Protein AF-A0A955T8P4-F1 (afdb_monomer_lite)

Secondary structure (DSSP, 8-state):
-HHHHHHHHHHHHHHHHHHHHHHHHHHHHHHHHHHHHHHHHHHHHHHHHHHHHHH-TT-HHHHHHHHHHHHHHHHHHHHHHHHHHHHHHHHHHHHHHHHHHHHHHHHHHHHHHTTSPPPP------------------------------------------

Sequence (162 aa):
RELIEEVMYEKVLSARLKLDKYLAFIAISAASAPLLGLLGTVTGIINTFKLITVFGSGDVKTLSGGISEALITTEFGLIVAIPSLLLHALLSRKSSSIVSEMEKSAVALINQVSKTPFPKVETNGGNGRSKASHPKHSPAKEMEEEPVGVFGADPEPASGVN

pLDDT: mean 75.51, std 21.8, range [30.95, 96.06]

Foldseek 3Di:
DVVLLVVLVVVLVVLLVVLVVVLVVLVVVLVCLLVQLQVQLVVLLVVLVVCCVVVNPPDVPSSVVSNVRSVVSN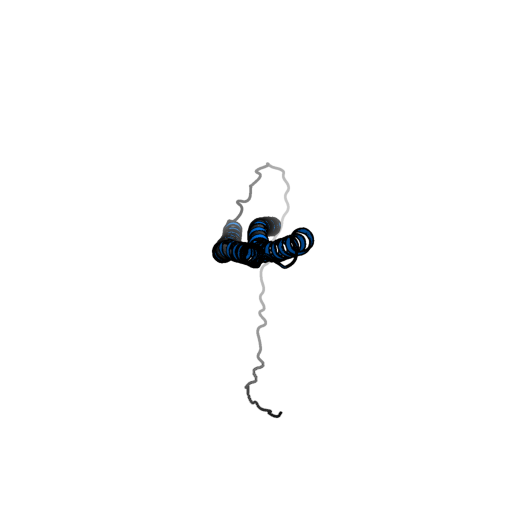VRSCVSNPVSVVVSVVSVVVSVVVSVVSVVVSVVVVVVVVPDDDPPPPPDDDDDDDDDDDDDDDDDDDDDDDDDDDDDDDDDDDDDDD

Radius of gyration: 37.7 Å; chains: 1; bounding box: 84×36×106 Å

Structure (mmCIF, N/CA/C/O backbone):
data_AF-A0A955T8P4-F1
#
_entry.id   AF-A0A955T8P4-F1
#
loop_
_atom_site.group_PDB
_atom_site.id
_atom_site.type_symbol
_atom_site.label_atom_id
_atom_site.label_alt_id
_atom_site.label_comp_id
_atom_site.label_asym_id
_atom_site.label_entity_id
_atom_site.label_seq_id
_atom_site.pdbx_PDB_ins_code
_atom_site.Cartn_x
_atom_site.Cartn_y
_atom_site.Cartn_z
_atom_site.occupancy
_atom_site.B_iso_or_equiv
_atom_site.auth_seq_id
_atom_site.auth_comp_id
_atom_site.auth_asym_id
_atom_site.auth_atom_id
_atom_site.pdbx_PDB_model_num
ATOM 1 N N . ARG A 1 1 ? -23.751 -11.791 34.156 1.00 70.00 1 ARG A N 1
ATOM 2 C CA . ARG A 1 1 ? -22.827 -10.632 34.143 1.00 70.00 1 ARG A CA 1
ATOM 3 C C . ARG A 1 1 ? -21.646 -10.968 33.249 1.00 70.00 1 ARG A C 1
ATOM 5 O O . ARG A 1 1 ? -21.567 -10.368 32.193 1.00 70.00 1 ARG A O 1
ATOM 12 N N . GLU A 1 2 ? -20.902 -12.024 33.577 1.00 80.12 2 GLU A N 1
ATOM 13 C CA . GLU A 1 2 ? -19.804 -12.571 32.758 1.00 80.12 2 GLU A CA 1
ATOM 14 C C . GLU A 1 2 ? -20.190 -12.802 31.287 1.00 80.12 2 GLU A C 1
ATOM 16 O O . GLU A 1 2 ? -19.538 -12.260 30.409 1.00 80.12 2 GLU A O 1
ATOM 21 N N . LEU A 1 3 ? -21.328 -13.455 31.006 1.00 84.00 3 LEU A N 1
ATOM 22 C CA . LEU A 1 3 ? -21.787 -13.667 29.618 1.00 84.00 3 LEU A CA 1
ATOM 23 C C . LEU A 1 3 ? -22.003 -12.369 28.811 1.00 84.00 3 LEU A C 1
ATOM 25 O O . LEU A 1 3 ? -21.790 -12.346 27.606 1.00 84.00 3 LEU A O 1
ATOM 29 N N . ILE A 1 4 ? -22.462 -11.284 29.448 1.00 84.25 4 ILE A N 1
ATOM 30 C CA . ILE A 1 4 ? -22.714 -10.008 28.749 1.00 84.25 4 ILE A CA 1
ATOM 31 C C . ILE A 1 4 ? -21.387 -9.305 28.453 1.00 84.25 4 ILE A C 1
ATOM 33 O O . ILE A 1 4 ? -21.222 -8.720 27.385 1.00 84.25 4 ILE A O 1
ATOM 37 N N . GLU A 1 5 ? -20.454 -9.371 29.399 1.00 83.75 5 GLU A N 1
ATOM 38 C CA . GLU A 1 5 ? -19.107 -8.826 29.260 1.00 83.75 5 GLU A CA 1
ATOM 39 C C . GLU A 1 5 ? -18.321 -9.565 28.172 1.00 83.75 5 GLU A C 1
ATOM 41 O O . GLU A 1 5 ? -17.772 -8.919 27.283 1.00 83.75 5 GLU A O 1
ATOM 46 N N . GLU A 1 6 ? -18.372 -10.898 28.169 1.00 87.25 6 GLU A N 1
ATOM 47 C CA . GLU A 1 6 ? -17.740 -11.751 27.159 1.00 87.25 6 GLU A CA 1
ATOM 48 C C . GLU A 1 6 ? -18.260 -11.440 25.748 1.00 87.25 6 GLU A C 1
ATOM 50 O O . GLU A 1 6 ? -17.474 -11.140 24.848 1.00 87.25 6 GLU A O 1
ATOM 55 N N . VAL A 1 7 ? -19.587 -11.400 25.565 1.00 88.56 7 VAL A N 1
ATOM 56 C CA . VAL A 1 7 ? -20.199 -11.092 24.261 1.00 88.56 7 VAL A CA 1
ATOM 57 C C . VAL A 1 7 ? -19.894 -9.656 23.817 1.00 88.56 7 VAL A C 1
ATOM 59 O O . VAL A 1 7 ? -19.654 -9.419 22.631 1.00 88.56 7 VAL A O 1
ATOM 62 N N . MET A 1 8 ? -19.876 -8.674 24.731 1.00 85.31 8 MET A N 1
ATOM 63 C CA . MET A 1 8 ? -19.450 -7.309 24.387 1.00 85.31 8 MET A CA 1
ATOM 64 C C . MET A 1 8 ? -18.001 -7.285 23.903 1.00 85.31 8 MET A C 1
ATOM 66 O O . MET A 1 8 ? -17.722 -6.688 22.861 1.00 85.31 8 MET A O 1
ATOM 70 N N . TYR A 1 9 ? -17.095 -7.936 24.632 1.00 87.00 9 TYR A N 1
ATOM 71 C CA . TYR A 1 9 ? -15.673 -7.960 24.300 1.00 87.00 9 TYR A CA 1
ATOM 72 C C . TYR A 1 9 ? -15.432 -8.637 22.946 1.00 87.00 9 TYR A C 1
ATOM 74 O O . TYR A 1 9 ? -14.701 -8.108 22.106 1.00 87.00 9 TYR A O 1
ATOM 82 N N . GLU A 1 10 ? -16.124 -9.747 22.681 1.00 90.56 10 GLU A N 1
ATOM 83 C CA . GLU A 1 10 ? -16.084 -10.455 21.400 1.00 90.56 10 GLU A CA 1
ATOM 84 C C . GLU A 1 10 ? -16.516 -9.549 20.234 1.00 90.56 10 GLU A C 1
ATOM 86 O O . GLU A 1 10 ? -15.870 -9.521 19.179 1.00 90.56 10 GLU A O 1
ATOM 91 N N . LYS A 1 11 ? -17.590 -8.765 20.409 1.00 89.19 11 LYS A N 1
ATOM 92 C CA . LYS A 1 11 ? -18.086 -7.843 19.373 1.00 89.19 11 LYS A CA 1
ATOM 93 C C . LYS A 1 11 ? -17.128 -6.688 19.118 1.00 89.19 11 LYS A C 1
ATOM 95 O O . LYS A 1 11 ? -16.899 -6.361 17.951 1.00 89.19 11 LYS A O 1
ATOM 100 N N . VAL A 1 12 ? -16.561 -6.101 20.170 1.00 88.81 12 VAL A N 1
ATOM 101 C CA . VAL A 1 12 ? -15.572 -5.019 20.057 1.00 88.81 12 VAL A CA 1
ATOM 102 C C . VAL A 1 12 ? -14.322 -5.519 19.334 1.00 88.81 12 VAL A C 1
ATOM 104 O O . VAL A 1 12 ? -13.877 -4.892 18.369 1.00 88.81 12 VAL A O 1
ATOM 107 N N . LEU A 1 13 ? -13.818 -6.695 19.716 1.00 89.50 13 LEU A N 1
ATOM 108 C CA . LEU A 1 13 ? -12.672 -7.330 19.069 1.00 89.50 13 LEU A CA 1
ATOM 109 C C . LEU A 1 13 ? -12.960 -7.633 17.593 1.00 89.50 13 LEU A C 1
ATOM 111 O O . LEU A 1 13 ? -12.177 -7.276 16.713 1.00 89.50 13 LEU A O 1
ATOM 115 N N . SER A 1 14 ? -14.117 -8.227 17.300 1.00 90.88 14 SER A N 1
ATOM 116 C CA . SER A 1 14 ? -14.537 -8.536 15.930 1.00 90.88 14 SER A CA 1
ATOM 117 C C . SER A 1 14 ? -14.662 -7.284 15.056 1.00 90.88 14 SER A C 1
ATOM 119 O O . SER A 1 14 ? -14.323 -7.317 13.871 1.00 90.88 14 SER A O 1
ATOM 121 N N . ALA A 1 15 ? -15.155 -6.174 15.612 1.00 87.56 15 ALA A N 1
ATOM 122 C CA . ALA A 1 15 ? -15.256 -4.900 14.905 1.00 87.56 15 ALA A CA 1
ATOM 123 C C . ALA A 1 15 ? -13.872 -4.296 14.628 1.00 87.56 15 ALA A C 1
ATOM 125 O O . ALA A 1 15 ? -13.606 -3.884 13.497 1.00 87.56 15 ALA A O 1
ATOM 126 N N . ARG A 1 16 ? -12.970 -4.323 15.618 1.00 90.44 16 ARG A N 1
ATOM 127 C CA . ARG A 1 16 ? -11.577 -3.885 15.468 1.00 90.44 16 ARG A CA 1
ATOM 128 C C . ARG A 1 16 ? -10.859 -4.652 14.358 1.00 90.44 16 ARG A C 1
ATOM 130 O O . ARG A 1 16 ? -10.308 -4.031 13.456 1.00 90.44 16 ARG A O 1
ATOM 137 N N . LEU A 1 17 ? -10.946 -5.983 14.359 1.00 89.62 17 LEU A N 1
ATOM 138 C CA . LEU A 1 17 ? -10.306 -6.827 13.342 1.00 89.62 17 LEU A CA 1
ATOM 139 C C . LEU A 1 17 ? -10.787 -6.506 11.920 1.00 89.62 17 LEU A C 1
ATOM 141 O O . LEU A 1 17 ? -9.997 -6.514 10.975 1.00 89.62 17 LEU A O 1
ATOM 145 N N . LYS A 1 18 ? -12.080 -6.201 11.746 1.00 88.81 18 LYS A N 1
ATOM 146 C CA . LYS A 1 18 ? -12.620 -5.791 10.442 1.00 88.81 18 LYS A CA 1
ATOM 147 C C . LYS A 1 18 ? -12.019 -4.467 9.980 1.00 88.81 18 LYS A C 1
ATOM 149 O O . LYS A 1 18 ? -11.638 -4.371 8.818 1.00 88.81 18 LYS A O 1
ATOM 154 N N . LEU A 1 19 ? -11.922 -3.475 10.865 1.00 88.25 19 LEU A N 1
ATOM 155 C CA . LEU A 1 19 ? -11.319 -2.179 10.546 1.00 88.25 19 LEU A CA 1
ATOM 156 C C . LEU A 1 19 ? -9.829 -2.319 10.208 1.00 88.25 19 LEU A C 1
ATOM 158 O O . LEU A 1 19 ? -9.389 -1.819 9.172 1.00 88.25 19 LEU A O 1
ATOM 162 N N . ASP A 1 20 ? -9.087 -3.073 11.019 1.00 89.12 20 ASP A N 1
ATOM 163 C CA . ASP A 1 20 ? -7.657 -3.319 10.814 1.00 89.12 20 ASP A CA 1
ATOM 164 C C . ASP A 1 20 ? -7.394 -4.042 9.484 1.00 89.12 20 ASP A C 1
ATOM 166 O O . ASP A 1 20 ? -6.441 -3.706 8.785 1.00 89.12 20 ASP A O 1
ATOM 170 N N . LYS A 1 21 ? -8.274 -4.961 9.057 1.00 88.56 21 LYS A N 1
ATOM 171 C CA . LYS A 1 21 ? -8.162 -5.634 7.751 1.00 88.56 21 LYS A CA 1
ATOM 172 C C . LYS A 1 21 ? -8.228 -4.654 6.575 1.00 88.56 21 LYS A C 1
ATOM 174 O O . LYS A 1 21 ? -7.442 -4.781 5.636 1.00 88.56 21 LYS A O 1
ATOM 179 N N . TYR A 1 22 ? -9.154 -3.693 6.601 1.00 88.75 22 TYR A N 1
ATOM 180 C CA . TYR A 1 22 ? -9.264 -2.700 5.526 1.00 88.75 22 TYR A CA 1
ATOM 181 C C . TYR A 1 22 ? -8.072 -1.740 5.523 1.00 88.75 22 TYR A C 1
ATOM 183 O O . TYR A 1 22 ? -7.544 -1.430 4.456 1.00 88.75 22 TYR A O 1
ATOM 191 N N . LEU A 1 23 ? -7.602 -1.319 6.700 1.00 90.44 23 LEU A N 1
ATOM 192 C CA . LEU A 1 23 ? -6.400 -0.490 6.823 1.00 90.44 23 LEU A CA 1
ATOM 193 C C . LEU A 1 23 ? -5.151 -1.217 6.321 1.00 90.44 23 LEU A C 1
ATOM 195 O O . LEU A 1 23 ? -4.392 -0.650 5.538 1.00 90.44 23 LEU A O 1
ATOM 199 N N . ALA A 1 24 ? -4.981 -2.484 6.702 1.00 90.75 24 ALA A N 1
ATOM 200 C CA . ALA A 1 24 ? -3.874 -3.320 6.253 1.00 90.75 24 ALA A CA 1
ATOM 201 C C . ALA A 1 24 ? -3.861 -3.472 4.726 1.00 90.75 24 ALA A C 1
ATOM 203 O O . ALA A 1 24 ? -2.799 -3.399 4.112 1.00 90.75 24 ALA A O 1
ATOM 204 N N . PHE A 1 25 ? -5.027 -3.616 4.090 1.00 92.38 25 PHE A N 1
ATOM 205 C CA . PHE A 1 25 ? -5.116 -3.672 2.630 1.00 92.38 25 PHE A CA 1
ATOM 206 C C . PHE A 1 25 ? -4.626 -2.375 1.966 1.00 92.38 25 PHE A C 1
ATOM 208 O O . PHE A 1 25 ? -3.839 -2.428 1.018 1.00 92.38 25 PHE A O 1
ATOM 215 N N . ILE A 1 26 ? -5.029 -1.212 2.491 1.00 91.69 26 ILE A N 1
ATOM 216 C CA . ILE A 1 26 ? -4.558 0.089 1.992 1.00 91.69 26 ILE A CA 1
ATOM 217 C C . ILE A 1 26 ? -3.040 0.195 2.170 1.00 91.69 26 ILE A C 1
ATOM 219 O O . ILE A 1 26 ? -2.352 0.543 1.211 1.00 91.69 26 ILE A O 1
ATOM 223 N N . ALA A 1 27 ? -2.523 -0.163 3.350 1.00 92.06 27 ALA A N 1
ATOM 224 C CA . ALA A 1 27 ? -1.096 -0.132 3.659 1.00 92.06 27 ALA A CA 1
ATOM 225 C C . ALA A 1 27 ? -0.272 -0.985 2.687 1.00 92.06 27 ALA A C 1
ATOM 227 O O . ALA A 1 27 ? 0.731 -0.515 2.155 1.00 92.06 27 ALA A O 1
ATOM 228 N N . ILE A 1 28 ? -0.719 -2.214 2.416 1.00 94.88 28 ILE A N 1
ATOM 229 C CA . ILE A 1 28 ? -0.056 -3.120 1.472 1.00 94.88 28 ILE A CA 1
ATOM 230 C C . ILE A 1 28 ? -0.096 -2.533 0.060 1.00 94.88 28 ILE A C 1
ATOM 232 O O . ILE A 1 28 ? 0.937 -2.508 -0.607 1.00 94.88 28 ILE A O 1
ATOM 236 N N . SER A 1 29 ? -1.243 -2.007 -0.389 1.00 93.25 29 SER A N 1
ATOM 237 C CA . SER A 1 29 ? -1.334 -1.390 -1.719 1.00 93.25 29 SER A CA 1
ATOM 238 C C . SER A 1 29 ? -0.380 -0.195 -1.849 1.00 93.25 29 SER A C 1
ATOM 240 O O . SER A 1 29 ? 0.371 -0.109 -2.821 1.00 93.25 29 SER A O 1
ATOM 242 N N . ALA A 1 30 ? -0.320 0.659 -0.821 1.00 93.75 30 ALA A N 1
ATOM 243 C CA . ALA A 1 30 ? 0.532 1.838 -0.772 1.00 93.75 30 ALA A CA 1
ATOM 244 C C . ALA A 1 30 ? 2.022 1.467 -0.760 1.00 93.75 30 ALA A C 1
ATOM 246 O O . ALA A 1 30 ? 2.813 2.088 -1.463 1.00 93.75 30 ALA A O 1
ATOM 247 N N . ALA A 1 31 ? 2.397 0.425 -0.013 1.00 93.94 31 ALA A N 1
ATOM 248 C CA . ALA A 1 31 ? 3.761 -0.098 0.029 1.00 93.94 31 ALA A CA 1
ATOM 249 C C . ALA A 1 31 ? 4.161 -0.827 -1.266 1.00 93.94 31 ALA A C 1
ATOM 251 O O . ALA A 1 31 ? 5.332 -0.823 -1.639 1.00 93.94 31 ALA A O 1
ATOM 252 N N . SER A 1 32 ? 3.204 -1.440 -1.968 1.00 95.31 32 SER A N 1
ATOM 253 C CA . SER A 1 32 ? 3.456 -2.137 -3.234 1.00 95.31 32 SER A CA 1
ATOM 254 C C . SER A 1 32 ? 3.564 -1.198 -4.442 1.00 95.31 32 SER A C 1
ATOM 256 O O . SER A 1 32 ? 4.254 -1.536 -5.400 1.00 95.31 32 SER A O 1
ATOM 258 N N . ALA A 1 33 ? 2.948 -0.010 -4.405 1.00 94.69 33 ALA A N 1
ATOM 259 C CA . ALA A 1 33 ? 2.946 0.929 -5.531 1.00 94.69 33 ALA A CA 1
ATOM 260 C C . ALA A 1 33 ? 4.361 1.354 -6.003 1.00 94.69 33 ALA A C 1
ATOM 262 O O . ALA A 1 33 ? 4.620 1.278 -7.207 1.00 94.69 33 ALA A O 1
ATOM 263 N N . PRO A 1 34 ? 5.324 1.697 -5.120 1.00 94.44 34 PRO A N 1
ATOM 264 C CA . PRO A 1 34 ? 6.705 1.966 -5.532 1.00 94.44 34 PRO A CA 1
ATOM 265 C C . PRO A 1 34 ? 7.409 0.735 -6.106 1.00 94.44 34 PRO A C 1
ATOM 267 O O . PRO A 1 34 ? 8.194 0.854 -7.044 1.00 94.44 34 PRO A O 1
ATOM 270 N N . LEU A 1 35 ? 7.117 -0.456 -5.569 1.00 95.88 35 LEU A N 1
ATOM 271 C CA . LEU A 1 35 ? 7.692 -1.712 -6.057 1.00 95.88 35 LEU A CA 1
ATOM 272 C C . LEU A 1 35 ? 7.210 -2.022 -7.481 1.00 95.88 35 LEU A C 1
ATOM 274 O O . LEU A 1 35 ? 7.997 -2.481 -8.304 1.00 95.88 35 LEU A O 1
ATOM 278 N N . LEU A 1 36 ? 5.945 -1.717 -7.793 1.00 93.88 36 LEU A N 1
ATOM 279 C CA . LEU A 1 36 ? 5.402 -1.813 -9.152 1.00 93.88 36 LEU A CA 1
ATOM 280 C C . LEU A 1 36 ? 6.038 -0.787 -10.103 1.00 93.88 36 LEU A C 1
ATOM 282 O O . LEU A 1 36 ? 6.343 -1.131 -11.244 1.00 93.88 36 LEU A O 1
ATOM 286 N N . GLY A 1 37 ? 6.302 0.438 -9.640 1.00 93.38 37 GLY A N 1
ATOM 287 C CA . GLY A 1 37 ? 7.054 1.435 -10.414 1.00 93.38 37 GLY A CA 1
ATOM 288 C C . GLY A 1 37 ? 8.481 0.971 -10.729 1.00 93.38 37 GLY A C 1
ATOM 289 O O . GLY A 1 37 ? 8.935 1.058 -11.867 1.00 93.38 37 GLY A O 1
ATOM 290 N N . LEU A 1 38 ? 9.168 0.379 -9.750 1.00 95.19 38 LEU A N 1
ATOM 291 C CA . LEU A 1 38 ? 10.492 -0.213 -9.951 1.00 95.19 38 LEU A CA 1
ATOM 292 C C . LEU A 1 38 ? 10.448 -1.398 -10.929 1.00 95.19 38 LEU A C 1
ATOM 294 O O . LEU A 1 38 ? 11.296 -1.498 -11.811 1.00 95.19 38 LEU A O 1
ATOM 298 N N . LEU A 1 39 ? 9.448 -2.278 -10.832 1.00 94.38 39 LEU A N 1
ATOM 299 C CA . LEU A 1 39 ? 9.253 -3.368 -11.797 1.00 94.38 39 LEU A CA 1
ATOM 300 C C . LEU A 1 39 ? 9.132 -2.829 -13.234 1.00 94.38 39 LEU A C 1
ATOM 302 O O . LEU A 1 39 ? 9.707 -3.391 -14.174 1.00 94.38 39 LEU A O 1
ATOM 306 N N . GLY A 1 40 ? 8.399 -1.730 -13.407 1.00 93.06 40 GLY A N 1
ATOM 307 C CA . GLY A 1 40 ? 8.243 -1.081 -14.700 1.00 93.06 40 GLY A CA 1
ATOM 308 C C . GLY A 1 40 ? 9.564 -0.524 -15.242 1.00 93.06 40 GLY A C 1
ATOM 309 O O . GLY A 1 40 ? 9.815 -0.660 -16.439 1.00 93.06 40 GLY A O 1
ATOM 310 N N . THR A 1 41 ? 10.456 0.007 -14.394 1.00 95.19 41 THR A N 1
ATOM 311 C CA . THR A 1 41 ? 11.771 0.485 -14.867 1.00 95.19 41 THR A CA 1
ATOM 312 C C . THR A 1 41 ? 12.635 -0.645 -15.384 1.00 95.19 41 THR A C 1
ATOM 314 O O . THR A 1 41 ? 13.227 -0.531 -16.456 1.00 95.19 41 THR A O 1
ATOM 317 N N . VAL A 1 42 ? 12.659 -1.762 -14.657 1.00 94.62 42 VAL A N 1
ATOM 318 C CA . VAL A 1 42 ? 13.389 -2.965 -15.056 1.00 94.62 42 VAL A CA 1
ATOM 319 C C . VAL A 1 42 ? 12.848 -3.468 -16.391 1.00 94.62 42 VAL A C 1
ATOM 321 O O . VAL A 1 42 ? 13.619 -3.746 -17.308 1.00 94.62 42 VAL A O 1
ATOM 324 N N . THR A 1 43 ? 11.524 -3.506 -16.544 1.00 92.81 43 THR A N 1
ATOM 325 C CA . THR A 1 43 ? 10.874 -3.929 -17.791 1.00 92.81 43 THR A CA 1
ATOM 326 C C . THR A 1 43 ? 11.191 -2.981 -18.955 1.00 92.81 43 THR A C 1
ATOM 328 O O . THR A 1 43 ? 11.527 -3.447 -20.046 1.00 92.81 43 THR A O 1
ATOM 331 N N . GLY A 1 44 ? 11.151 -1.664 -18.732 1.00 91.31 44 GLY A N 1
ATOM 332 C CA . GLY A 1 44 ? 11.472 -0.646 -19.738 1.00 91.31 44 GLY A CA 1
ATOM 333 C C . GLY A 1 44 ? 12.933 -0.697 -20.188 1.00 91.31 44 GLY A C 1
ATOM 334 O O . GLY A 1 44 ? 13.219 -0.693 -21.388 1.00 91.31 44 GLY A O 1
ATOM 335 N N . ILE A 1 45 ? 13.868 -0.859 -19.248 1.00 93.06 45 ILE A N 1
ATOM 336 C CA . ILE A 1 45 ? 15.295 -1.024 -19.556 1.00 93.06 45 ILE A CA 1
ATOM 337 C C . ILE A 1 45 ? 15.536 -2.325 -20.336 1.00 93.06 45 ILE A C 1
ATOM 339 O O . ILE A 1 45 ? 16.252 -2.307 -21.336 1.00 93.06 45 ILE A O 1
ATOM 343 N N . ILE A 1 46 ? 14.896 -3.440 -19.961 1.00 92.25 46 ILE A N 1
ATOM 344 C CA . ILE A 1 46 ? 14.981 -4.705 -20.715 1.00 92.25 46 ILE A CA 1
ATOM 345 C C . ILE A 1 46 ? 14.468 -4.526 -22.148 1.00 92.25 46 ILE A C 1
ATOM 347 O O . ILE A 1 46 ? 15.091 -5.020 -23.090 1.00 92.25 46 ILE A O 1
ATOM 351 N N . ASN A 1 47 ? 13.347 -3.827 -22.335 1.00 88.56 47 ASN A N 1
ATOM 352 C CA . ASN A 1 47 ? 12.812 -3.560 -23.668 1.00 88.56 47 ASN A CA 1
ATOM 353 C C . ASN A 1 47 ? 13.781 -2.706 -24.498 1.00 88.56 47 ASN A C 1
ATOM 355 O O . ASN A 1 47 ? 14.056 -3.011 -25.656 1.00 88.56 47 ASN A O 1
ATOM 359 N N . THR A 1 48 ? 14.382 -1.699 -23.868 1.00 87.94 48 THR A N 1
ATOM 360 C CA . THR A 1 48 ? 15.396 -0.845 -24.492 1.00 87.94 48 THR A CA 1
ATOM 361 C C . THR A 1 48 ? 16.626 -1.652 -24.930 1.00 87.94 48 THR A C 1
ATOM 363 O O . THR A 1 48 ? 17.109 -1.488 -26.050 1.00 87.94 48 THR A O 1
ATOM 366 N N . PHE A 1 49 ? 17.091 -2.602 -24.111 1.00 87.75 49 PHE A N 1
ATOM 367 C CA . PHE A 1 49 ? 18.167 -3.523 -24.494 1.00 87.75 49 PHE A CA 1
ATOM 368 C C . PHE A 1 49 ? 17.792 -4.431 -25.669 1.00 87.75 49 PHE A C 1
ATOM 370 O O . PHE A 1 49 ? 18.623 -4.661 -26.546 1.00 87.75 49 PHE A O 1
ATOM 377 N N . LYS A 1 50 ? 16.546 -4.913 -25.744 1.00 86.88 50 LYS A N 1
ATOM 378 C CA . LYS A 1 50 ? 16.076 -5.684 -26.908 1.00 86.88 50 LYS A CA 1
ATOM 379 C C . LYS A 1 50 ? 16.115 -4.848 -28.187 1.00 86.88 50 LYS A C 1
ATOM 381 O O . LYS A 1 50 ? 16.568 -5.350 -29.214 1.00 86.88 50 LYS A O 1
ATOM 386 N N . LEU A 1 51 ? 15.724 -3.574 -28.127 1.00 83.69 51 LEU A N 1
ATOM 387 C CA . LEU A 1 51 ? 15.802 -2.669 -29.279 1.00 83.69 51 LEU A CA 1
ATOM 388 C C . LEU A 1 51 ? 17.244 -2.507 -29.781 1.00 83.69 51 LEU A C 1
ATOM 390 O O . LEU A 1 51 ? 17.463 -2.550 -30.989 1.00 83.69 51 LEU A O 1
ATOM 394 N N . ILE A 1 52 ? 18.231 -2.437 -28.880 1.00 85.69 52 ILE A N 1
ATOM 395 C CA . ILE A 1 52 ? 19.657 -2.407 -29.255 1.00 85.69 52 ILE A CA 1
ATOM 396 C C . ILE A 1 52 ? 20.062 -3.668 -30.035 1.00 85.69 52 ILE A C 1
ATOM 398 O O . ILE A 1 52 ? 20.804 -3.575 -31.010 1.00 85.69 52 ILE A O 1
ATOM 402 N N . THR A 1 53 ? 19.575 -4.850 -29.642 1.00 83.12 53 THR A N 1
ATOM 403 C CA . THR A 1 53 ? 19.922 -6.106 -30.340 1.00 83.12 53 THR A CA 1
ATOM 404 C C . THR A 1 53 ? 19.323 -6.209 -31.743 1.00 83.12 53 THR A C 1
ATOM 406 O O . THR A 1 53 ? 19.909 -6.862 -32.601 1.00 83.12 53 THR A O 1
ATOM 409 N N . VAL A 1 54 ? 18.181 -5.559 -31.986 1.00 81.50 54 VAL A N 1
ATOM 410 C CA . VAL A 1 54 ? 17.455 -5.625 -33.265 1.00 81.50 54 VAL A CA 1
ATOM 411 C C . VAL A 1 54 ? 17.900 -4.524 -34.229 1.00 81.50 54 VAL A C 1
ATOM 413 O O . VAL A 1 54 ? 18.105 -4.793 -35.409 1.00 81.50 54 VAL A O 1
ATOM 416 N N . PHE A 1 55 ? 18.062 -3.292 -33.740 1.00 76.12 55 PHE A N 1
ATOM 417 C CA . PHE A 1 55 ? 18.388 -2.118 -34.560 1.00 76.12 55 PHE A CA 1
ATOM 418 C C . PHE A 1 55 ? 19.884 -1.756 -34.551 1.00 76.12 55 PHE A C 1
ATOM 420 O O . PHE A 1 55 ? 20.308 -0.856 -35.275 1.00 76.12 55 PHE A O 1
ATOM 427 N N . GLY A 1 56 ? 20.696 -2.472 -33.767 1.00 72.56 56 GLY A N 1
ATOM 428 C CA . GLY A 1 56 ? 22.110 -2.170 -33.556 1.00 72.56 56 GLY A CA 1
ATOM 429 C C . GLY A 1 56 ? 22.325 -1.011 -32.576 1.00 72.56 56 GLY A C 1
ATOM 430 O O . GLY A 1 56 ? 21.418 -0.251 -32.245 1.00 72.56 56 GLY A O 1
ATOM 431 N N . SER A 1 57 ? 23.562 -0.839 -32.110 1.00 69.00 57 SER A N 1
ATOM 432 C CA . SER A 1 57 ? 23.977 0.187 -31.136 1.00 69.00 57 SER A CA 1
ATOM 433 C C . SER A 1 57 ? 23.961 1.636 -31.665 1.00 69.00 57 SER A C 1
ATOM 435 O O . SER A 1 57 ? 24.491 2.532 -31.012 1.00 69.00 57 SER A O 1
ATOM 437 N N . GLY A 1 58 ? 23.384 1.881 -32.845 1.00 66.75 58 GLY A N 1
ATOM 438 C CA . GLY A 1 58 ? 23.554 3.126 -33.598 1.00 66.75 58 GLY A CA 1
ATOM 439 C C . GLY A 1 58 ? 22.637 4.286 -33.202 1.00 66.75 58 GLY A C 1
ATOM 440 O O . GLY A 1 58 ? 23.011 5.435 -33.427 1.00 66.75 58 GLY A O 1
ATOM 441 N N . ASP A 1 59 ? 21.465 4.031 -32.611 1.00 76.50 59 ASP A N 1
ATOM 442 C CA . ASP A 1 59 ? 20.492 5.093 -32.318 1.00 76.50 59 ASP A CA 1
ATOM 443 C C . ASP A 1 59 ? 20.399 5.433 -30.820 1.00 76.50 59 ASP A C 1
ATOM 445 O O . ASP A 1 59 ? 19.563 4.924 -30.066 1.00 76.50 59 ASP A O 1
ATOM 449 N N . VAL A 1 60 ? 21.271 6.351 -30.396 1.00 81.06 60 VAL A N 1
ATOM 450 C CA . VAL A 1 60 ? 21.335 6.885 -29.024 1.00 81.06 60 VAL A CA 1
ATOM 451 C C . VAL A 1 60 ? 20.023 7.570 -28.611 1.00 81.06 60 VAL A C 1
ATOM 453 O O . VAL A 1 60 ? 19.689 7.573 -27.424 1.00 81.06 60 VAL A O 1
ATOM 456 N N . LYS A 1 61 ? 19.235 8.107 -29.558 1.00 84.88 61 LYS A N 1
ATOM 457 C CA . LYS A 1 61 ? 17.944 8.736 -29.233 1.00 84.88 61 LYS A CA 1
ATOM 458 C C . LYS A 1 61 ? 16.936 7.703 -28.751 1.00 84.88 61 LYS A C 1
ATOM 460 O O . LYS A 1 61 ? 16.345 7.906 -27.692 1.00 84.88 61 LYS A O 1
ATOM 465 N N . THR A 1 62 ? 16.794 6.586 -29.461 1.00 82.12 62 THR A N 1
ATOM 466 C CA . THR A 1 62 ? 15.882 5.500 -29.068 1.00 82.12 62 THR A CA 1
ATOM 467 C C . THR A 1 62 ? 16.260 4.911 -27.704 1.00 82.12 62 THR A C 1
ATOM 469 O O . THR A 1 62 ? 15.391 4.707 -26.856 1.00 8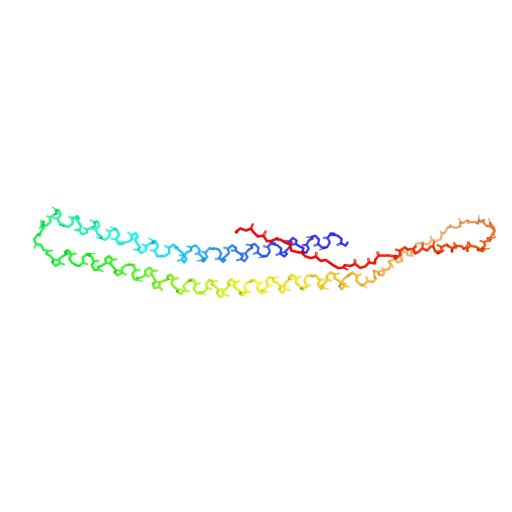2.12 62 THR A O 1
ATOM 472 N N . LEU A 1 63 ? 17.560 4.743 -27.437 1.00 85.75 63 LEU A N 1
ATOM 473 C CA . LEU A 1 63 ? 18.063 4.322 -26.124 1.00 85.75 63 LEU A CA 1
ATOM 474 C C . LEU A 1 63 ? 17.681 5.312 -25.012 1.00 85.75 63 LEU A C 1
ATOM 476 O O . LEU A 1 63 ? 17.145 4.916 -23.977 1.00 85.75 63 LEU A O 1
ATOM 480 N N . SER A 1 64 ? 17.936 6.605 -25.228 1.00 88.00 64 SER A N 1
ATOM 481 C CA . SER A 1 64 ? 17.614 7.645 -24.245 1.00 88.00 64 SER A CA 1
ATOM 482 C C . SER A 1 64 ? 16.109 7.754 -23.970 1.00 88.00 64 SER A C 1
ATOM 484 O O . SER A 1 64 ? 15.715 7.979 -22.827 1.00 88.00 64 SER A O 1
ATOM 486 N N . GLY A 1 65 ? 15.270 7.514 -24.985 1.00 88.62 65 GLY A N 1
ATOM 487 C CA . GLY A 1 65 ? 13.815 7.487 -24.853 1.00 88.62 65 GLY A CA 1
ATOM 488 C C . GLY A 1 65 ? 13.332 6.367 -23.933 1.00 88.62 65 GLY A C 1
ATOM 489 O O . GLY A 1 65 ? 12.582 6.633 -22.998 1.00 88.62 65 GLY A O 1
ATOM 490 N N . GLY A 1 66 ? 13.820 5.139 -24.131 1.00 88.19 66 GLY A N 1
ATOM 491 C CA . GLY A 1 66 ? 13.416 3.990 -23.312 1.00 88.19 66 GLY A CA 1
ATOM 492 C C . GLY A 1 66 ? 13.867 4.079 -21.847 1.00 88.19 66 GLY A C 1
ATOM 493 O O . GLY A 1 66 ? 13.139 3.674 -20.940 1.00 88.19 66 GLY A O 1
ATOM 494 N N . ILE A 1 67 ? 15.027 4.694 -21.586 1.00 90.25 67 ILE A N 1
ATOM 495 C CA . ILE A 1 67 ? 15.474 4.998 -20.215 1.00 90.25 67 ILE A CA 1
ATOM 496 C C . ILE A 1 67 ? 14.604 6.098 -19.592 1.00 90.25 67 ILE A C 1
ATOM 498 O O . ILE A 1 67 ? 14.205 5.985 -18.434 1.00 90.25 67 ILE A O 1
ATOM 502 N N . SER A 1 68 ? 14.282 7.152 -20.347 1.00 92.56 68 SER A N 1
ATOM 503 C CA . SER A 1 68 ? 13.403 8.222 -19.864 1.00 92.56 68 SER A CA 1
ATOM 504 C C . SER A 1 68 ? 12.009 7.694 -19.519 1.00 92.56 68 SER A C 1
ATOM 506 O O . SER A 1 68 ? 11.458 8.052 -18.481 1.00 92.56 68 SER A O 1
ATOM 508 N N . GLU A 1 69 ? 11.445 6.823 -20.355 1.00 91.12 69 GLU A N 1
ATOM 509 C CA . GLU A 1 69 ? 10.147 6.187 -20.112 1.00 91.12 69 GLU A CA 1
ATOM 510 C C . GLU A 1 69 ? 10.174 5.310 -18.851 1.00 91.12 69 GLU A C 1
ATOM 512 O O . GLU A 1 69 ? 9.260 5.372 -18.024 1.00 91.12 69 GLU A O 1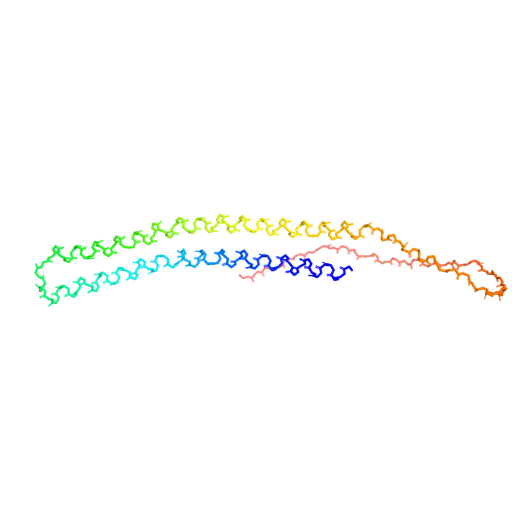
ATOM 517 N N . ALA A 1 70 ? 11.260 4.558 -18.647 1.00 92.94 70 ALA A N 1
ATOM 518 C CA . ALA A 1 70 ? 11.468 3.790 -17.426 1.00 92.94 70 ALA A CA 1
ATOM 519 C C . ALA A 1 70 ? 11.442 4.693 -16.177 1.00 92.94 70 ALA A C 1
ATOM 521 O O . ALA A 1 70 ? 10.766 4.369 -15.201 1.00 92.94 70 ALA A O 1
ATOM 522 N N . LEU A 1 71 ? 12.111 5.849 -16.199 1.00 94.25 71 LEU A N 1
ATOM 523 C CA . LEU A 1 71 ? 12.131 6.775 -15.057 1.00 94.25 71 LEU A CA 1
ATOM 524 C C . LEU A 1 71 ? 10.749 7.366 -14.741 1.00 94.25 71 LEU A C 1
ATOM 526 O O . LEU A 1 71 ? 10.364 7.413 -13.571 1.00 94.25 71 LEU A O 1
ATOM 530 N N . ILE A 1 72 ? 9.975 7.729 -15.766 1.00 94.12 72 ILE A N 1
ATOM 531 C CA . ILE A 1 72 ? 8.604 8.247 -15.617 1.00 94.12 72 ILE A CA 1
ATOM 532 C C . ILE A 1 72 ? 7.707 7.240 -14.877 1.00 94.12 72 ILE A C 1
ATOM 534 O O . ILE A 1 72 ? 6.902 7.606 -14.024 1.00 94.12 72 ILE A O 1
ATOM 538 N N . THR A 1 73 ? 7.874 5.944 -15.132 1.00 93.06 73 THR A N 1
ATOM 539 C CA . THR A 1 73 ? 7.103 4.900 -14.442 1.00 93.06 73 THR A CA 1
ATOM 540 C C . THR A 1 73 ? 7.405 4.828 -12.931 1.00 93.06 73 THR A C 1
ATOM 542 O O . THR A 1 73 ? 6.506 4.549 -12.134 1.00 93.06 73 THR A O 1
ATOM 545 N N . THR A 1 74 ? 8.640 5.139 -12.504 1.00 94.56 74 THR A N 1
ATOM 546 C CA . THR A 1 74 ? 8.970 5.255 -11.065 1.00 94.56 74 THR A CA 1
ATOM 547 C C . THR A 1 74 ? 8.297 6.465 -10.453 1.00 94.56 74 THR A C 1
ATOM 549 O O . THR A 1 74 ? 7.739 6.371 -9.360 1.00 94.56 74 THR A O 1
ATOM 552 N N . GLU A 1 75 ? 8.335 7.591 -11.162 1.00 95.38 75 GLU A N 1
ATOM 553 C CA . GLU A 1 75 ? 7.681 8.820 -10.732 1.00 95.38 75 GLU A CA 1
ATOM 554 C C . GLU A 1 75 ? 6.188 8.576 -10.484 1.00 95.38 75 GLU A C 1
ATOM 556 O O . GLU A 1 75 ? 5.691 8.883 -9.402 1.00 95.38 75 GLU A O 1
ATOM 561 N N . PHE A 1 76 ? 5.494 7.905 -11.408 1.00 94.00 76 PHE A N 1
ATOM 562 C CA . PHE A 1 76 ? 4.091 7.527 -11.222 1.00 94.00 76 PHE A CA 1
ATOM 563 C C . PHE A 1 76 ? 3.865 6.615 -10.010 1.00 94.00 76 PHE A C 1
ATOM 565 O O . PHE A 1 76 ? 2.924 6.837 -9.243 1.00 94.00 76 PHE A O 1
ATOM 572 N N . GLY A 1 77 ? 4.735 5.623 -9.791 1.00 93.19 77 GLY A N 1
ATOM 573 C CA . GLY A 1 77 ? 4.673 4.759 -8.608 1.00 93.19 77 GLY A CA 1
ATOM 574 C C . GLY A 1 77 ? 4.760 5.553 -7.300 1.00 93.19 77 GLY A C 1
ATOM 575 O O . GLY A 1 77 ? 4.009 5.284 -6.360 1.00 93.19 77 GLY A O 1
ATOM 576 N N . LEU A 1 78 ? 5.614 6.578 -7.253 1.00 95.31 78 LEU A N 1
ATOM 577 C CA . LEU A 1 78 ? 5.761 7.467 -6.097 1.00 95.31 78 LEU A CA 1
ATOM 578 C C . LEU A 1 78 ? 4.589 8.446 -5.947 1.00 95.31 78 LEU A C 1
ATOM 580 O O . LEU A 1 78 ? 4.102 8.636 -4.830 1.00 95.31 78 LEU A O 1
ATOM 584 N N . ILE A 1 79 ? 4.093 9.011 -7.052 1.00 96.06 79 ILE A N 1
ATOM 585 C CA . ILE A 1 79 ? 2.922 9.902 -7.072 1.00 96.06 79 ILE A CA 1
ATOM 586 C C . ILE A 1 79 ? 1.691 9.200 -6.493 1.00 96.06 79 ILE A C 1
ATOM 588 O O . ILE A 1 79 ? 0.896 9.842 -5.815 1.00 96.06 79 ILE A O 1
ATOM 592 N N . VAL A 1 80 ? 1.531 7.892 -6.714 1.00 94.75 80 VAL A N 1
ATOM 593 C CA . VAL A 1 80 ? 0.425 7.110 -6.135 1.00 94.75 80 VAL A CA 1
ATOM 594 C C . VAL A 1 80 ? 0.728 6.665 -4.698 1.00 94.75 80 VAL A C 1
ATOM 596 O O . VAL A 1 80 ? -0.164 6.680 -3.844 1.00 94.75 80 VAL A O 1
ATOM 599 N N . ALA A 1 81 ? 1.974 6.293 -4.395 1.00 95.00 81 ALA A N 1
ATOM 600 C CA . ALA A 1 81 ? 2.355 5.791 -3.076 1.00 95.00 81 ALA A CA 1
ATOM 601 C C . ALA A 1 81 ? 2.250 6.849 -1.971 1.00 95.00 81 ALA A C 1
ATOM 603 O O . ALA A 1 81 ? 1.711 6.563 -0.901 1.00 95.00 81 ALA A O 1
ATOM 604 N N . ILE A 1 82 ? 2.729 8.074 -2.217 1.00 94.94 82 ILE A N 1
ATOM 605 C CA . ILE A 1 82 ? 2.787 9.133 -1.197 1.00 94.94 82 ILE A CA 1
ATOM 606 C C . ILE A 1 82 ? 1.382 9.503 -0.679 1.00 94.94 82 ILE A C 1
ATOM 608 O O . ILE A 1 82 ? 1.170 9.444 0.537 1.00 94.94 82 ILE A O 1
ATOM 612 N N . PRO A 1 83 ? 0.388 9.821 -1.536 1.00 94.56 83 PRO A N 1
ATOM 613 C CA . PRO A 1 83 ? -0.967 10.116 -1.077 1.00 94.56 83 PRO A CA 1
ATOM 614 C C . PRO A 1 83 ? -1.621 8.920 -0.386 1.00 94.56 83 PRO A C 1
ATOM 616 O O . PRO A 1 83 ? -2.309 9.100 0.617 1.00 94.56 83 PRO A O 1
ATOM 619 N N . SER A 1 84 ? -1.386 7.701 -0.882 1.00 94.06 84 SER A N 1
ATOM 620 C CA . SER A 1 84 ? -1.960 6.485 -0.300 1.00 94.06 84 SER A CA 1
ATOM 621 C C . SER A 1 84 ? -1.425 6.219 1.115 1.00 94.06 84 SER A C 1
ATOM 623 O O . SER A 1 84 ? -2.198 5.918 2.027 1.00 94.06 84 SER A O 1
ATOM 625 N N . LEU A 1 85 ? -0.123 6.434 1.347 1.00 93.62 85 LEU A N 1
ATOM 626 C CA . LEU A 1 85 ? 0.492 6.334 2.676 1.00 93.62 85 LEU A CA 1
ATOM 627 C C . LEU A 1 85 ? -0.033 7.401 3.644 1.00 93.62 85 LEU A C 1
ATOM 629 O O . LEU A 1 85 ? -0.341 7.083 4.796 1.00 93.62 85 LEU A O 1
ATOM 633 N N . LEU A 1 86 ? -0.179 8.648 3.187 1.00 94.50 86 LEU A N 1
ATOM 634 C CA . LEU A 1 86 ? -0.758 9.724 3.999 1.00 94.50 86 LEU A CA 1
ATOM 635 C C . LEU A 1 86 ? -2.205 9.409 4.391 1.00 94.50 86 LEU A C 1
ATOM 637 O O . LEU A 1 86 ? -2.580 9.542 5.558 1.00 94.50 86 LEU A O 1
ATOM 641 N N . LEU A 1 87 ? -3.008 8.942 3.435 1.00 93.50 87 LEU A N 1
ATOM 642 C CA . LEU A 1 87 ? -4.395 8.563 3.673 1.00 93.50 87 LEU A CA 1
ATOM 643 C C . LEU A 1 87 ? -4.485 7.397 4.667 1.00 93.50 87 LEU A C 1
ATOM 645 O O . LEU A 1 87 ? -5.264 7.466 5.618 1.00 93.50 87 LEU A O 1
ATOM 649 N N . HIS A 1 88 ? -3.646 6.369 4.511 1.00 93.44 88 HIS A N 1
ATOM 650 C CA . HIS A 1 88 ? -3.548 5.259 5.459 1.00 93.44 88 HIS A CA 1
ATOM 651 C C . HIS A 1 88 ? -3.220 5.744 6.879 1.00 93.44 88 HIS A C 1
ATOM 653 O O . HIS A 1 88 ? -3.880 5.324 7.829 1.00 93.44 88 HIS A O 1
ATOM 659 N N . ALA A 1 89 ? -2.261 6.661 7.039 1.00 91.25 89 ALA A N 1
ATOM 660 C CA . ALA A 1 89 ? -1.888 7.191 8.350 1.00 91.25 89 ALA A CA 1
ATOM 661 C C . ALA A 1 89 ? -3.054 7.928 9.039 1.00 91.25 89 ALA A C 1
ATOM 663 O O . ALA A 1 89 ? -3.308 7.722 10.229 1.00 91.25 89 ALA A O 1
ATOM 664 N N . LEU A 1 90 ? -3.805 8.746 8.292 1.00 93.44 90 LEU A N 1
ATOM 665 C CA . LEU A 1 90 ? -4.965 9.472 8.820 1.00 93.44 90 LEU A CA 1
ATOM 666 C C . LEU A 1 90 ? -6.128 8.533 9.173 1.00 93.44 90 LEU A C 1
ATOM 668 O O . LEU A 1 90 ? -6.717 8.657 10.251 1.00 93.44 90 LEU A O 1
ATOM 672 N N . LEU A 1 91 ? -6.450 7.583 8.291 1.00 91.38 91 LEU A N 1
ATOM 673 C CA . LEU A 1 91 ? -7.523 6.611 8.512 1.00 91.38 91 LEU A CA 1
ATOM 674 C C . LEU A 1 91 ? -7.193 5.655 9.657 1.00 91.38 91 LEU A C 1
ATOM 676 O O . LEU A 1 91 ? -8.078 5.352 10.454 1.00 91.38 91 LEU A O 1
ATOM 680 N N . SER A 1 92 ? -5.935 5.227 9.775 1.00 91.38 92 SER A N 1
ATOM 681 C CA . SER A 1 92 ? -5.474 4.371 10.869 1.00 91.38 92 SER A CA 1
ATOM 682 C C . SER A 1 92 ? -5.651 5.068 12.215 1.00 91.38 92 SER A C 1
ATOM 684 O O . SER A 1 92 ? -6.314 4.539 13.107 1.00 91.38 92 SER A O 1
ATOM 686 N N . ARG A 1 93 ? -5.212 6.329 12.321 1.00 91.38 93 ARG A N 1
ATOM 687 C CA . ARG A 1 93 ? -5.403 7.128 13.538 1.00 91.38 93 ARG A CA 1
ATOM 688 C C . ARG A 1 93 ? -6.882 7.313 13.891 1.00 91.38 93 ARG A C 1
ATOM 690 O O . ARG A 1 93 ? -7.255 7.191 15.057 1.00 91.38 93 ARG A O 1
ATOM 697 N N . LYS A 1 94 ? -7.732 7.585 12.895 1.00 91.00 94 LYS A N 1
ATOM 698 C CA . LYS A 1 94 ? -9.180 7.736 13.102 1.00 91.00 94 LYS A CA 1
ATOM 699 C C . LYS A 1 94 ? -9.837 6.420 13.530 1.00 91.00 94 LYS A C 1
ATOM 701 O O . LYS A 1 94 ? -10.650 6.428 14.447 1.00 91.00 94 LYS A O 1
ATOM 706 N N . SER A 1 95 ? -9.461 5.303 12.910 1.00 90.88 95 SER A N 1
ATOM 707 C CA . SER A 1 95 ? -9.937 3.964 13.269 1.00 90.88 95 SER A CA 1
ATOM 708 C C . SER A 1 95 ? -9.596 3.617 14.716 1.00 90.88 95 SER A C 1
ATOM 710 O O . SER A 1 95 ? -10.486 3.249 15.478 1.00 90.88 95 SER A O 1
ATOM 712 N N . SER A 1 96 ? -8.344 3.827 15.136 1.00 89.56 96 SER A N 1
ATOM 713 C CA . SER A 1 96 ? -7.935 3.591 16.525 1.00 89.56 96 SER A CA 1
ATOM 714 C C . SER A 1 96 ? -8.713 4.458 17.520 1.00 89.56 96 SER A C 1
ATOM 716 O O . SER A 1 96 ? -9.077 3.969 18.587 1.00 89.56 96 SER A O 1
ATOM 718 N N . SER A 1 97 ? -9.022 5.713 17.170 1.00 90.50 97 SER A N 1
ATOM 719 C CA . SER A 1 97 ? -9.876 6.575 18.004 1.00 90.50 97 SER A CA 1
ATOM 720 C C . SER A 1 97 ? -11.285 6.000 18.154 1.00 90.50 97 SER A C 1
ATOM 722 O O . SER A 1 97 ? -11.779 5.887 19.272 1.00 90.50 97 SER A O 1
ATOM 724 N N . ILE A 1 98 ? -11.906 5.573 17.049 1.00 90.00 98 ILE A N 1
ATOM 725 C CA . ILE A 1 98 ? -13.259 4.992 17.047 1.00 90.00 98 ILE A CA 1
ATOM 726 C C . ILE A 1 98 ? -13.302 3.696 17.864 1.00 90.00 98 ILE A C 1
ATOM 728 O O . ILE A 1 98 ? -14.227 3.494 18.648 1.00 90.00 98 ILE A O 1
ATOM 732 N N . VAL A 1 99 ? -12.299 2.827 17.716 1.00 91.06 99 VAL A N 1
ATOM 733 C CA . VAL A 1 99 ? -12.193 1.591 18.505 1.00 91.06 99 VAL A CA 1
ATOM 734 C C . VAL A 1 99 ? -12.054 1.913 19.995 1.00 91.06 99 VAL A C 1
ATOM 736 O O . VAL A 1 99 ? -12.765 1.324 20.804 1.00 91.06 99 VAL A O 1
ATOM 739 N N . SER A 1 100 ? -11.222 2.894 20.358 1.00 89.94 100 SER A N 1
ATOM 740 C CA . SER A 1 100 ? -11.059 3.316 21.754 1.00 89.94 100 SER A CA 1
ATOM 741 C C . SER A 1 100 ? -12.342 3.911 22.346 1.00 89.94 100 SER A C 1
ATOM 743 O O . SER A 1 100 ? -12.669 3.664 23.506 1.00 89.94 100 SER A O 1
ATOM 745 N N . GLU A 1 101 ? -13.098 4.688 21.570 1.00 90.94 101 GLU A N 1
ATOM 746 C CA . GLU A 1 101 ? -14.403 5.206 21.994 1.00 90.94 101 GLU A CA 1
ATOM 747 C C . GLU A 1 101 ? -15.422 4.079 22.186 1.00 90.94 101 GLU A C 1
ATOM 749 O O . GLU A 1 101 ? -16.115 4.046 23.202 1.00 90.94 101 GLU A O 1
ATOM 754 N N . MET A 1 102 ? -15.461 3.113 21.269 1.00 87.50 102 MET A N 1
ATOM 755 C CA . MET A 1 102 ? -16.330 1.940 21.359 1.00 87.50 102 MET A CA 1
ATOM 756 C C . MET A 1 102 ? -16.006 1.072 22.586 1.00 87.50 102 MET A C 1
ATOM 758 O O . MET A 1 102 ? -16.926 0.646 23.284 1.00 87.50 102 MET A O 1
ATOM 762 N N . GLU A 1 103 ? -14.725 0.861 22.900 1.00 88.00 103 GLU A N 1
ATOM 763 C CA . GLU A 1 103 ? -14.272 0.185 24.126 1.00 88.00 103 GLU A CA 1
ATOM 764 C C . GLU A 1 103 ? -14.736 0.931 25.388 1.00 88.00 103 GLU A C 1
ATOM 766 O O . GLU A 1 103 ? -15.292 0.326 26.307 1.00 88.00 103 GLU A O 1
ATOM 771 N N . LYS A 1 104 ? -14.587 2.261 25.424 1.00 89.25 104 LYS A N 1
ATOM 772 C CA . LYS A 1 104 ? -15.044 3.088 26.556 1.00 89.25 104 LYS A CA 1
ATOM 773 C C . LYS A 1 104 ? -16.559 3.025 26.738 1.00 89.25 104 LYS A C 1
ATOM 775 O O . LYS A 1 104 ? -17.030 2.861 27.864 1.00 89.25 104 LYS A O 1
ATOM 780 N N . SER A 1 105 ? -17.326 3.138 25.655 1.00 86.62 105 SER A N 1
ATOM 781 C CA . SER A 1 105 ? -18.787 3.029 25.693 1.00 86.62 105 SER A CA 1
ATOM 782 C C . SER A 1 105 ? -19.243 1.640 26.139 1.00 86.62 105 SER A C 1
ATOM 784 O O . SER A 1 105 ? -20.185 1.544 26.922 1.00 86.62 105 SER A O 1
ATOM 786 N N . ALA A 1 106 ? -18.557 0.577 25.710 1.00 85.81 106 ALA A N 1
ATOM 787 C CA . ALA A 1 106 ? -18.835 -0.789 26.142 1.00 85.81 106 ALA A CA 1
ATOM 788 C C . ALA A 1 106 ? -18.696 -0.953 27.660 1.00 85.81 106 ALA A C 1
ATOM 790 O O . ALA A 1 106 ? -19.631 -1.388 28.335 1.00 85.81 106 ALA A O 1
ATOM 791 N N . VAL A 1 107 ? -17.568 -0.506 28.216 1.00 87.31 107 VAL A N 1
ATOM 792 C CA . VAL A 1 107 ? -17.316 -0.547 29.663 1.00 87.31 107 VA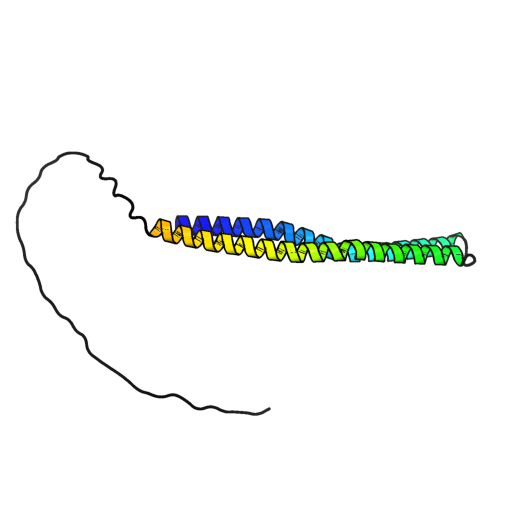L A CA 1
ATOM 793 C C . VAL A 1 107 ? -18.326 0.316 30.428 1.00 87.31 107 VAL A C 1
ATOM 795 O O . VAL A 1 107 ? -18.854 -0.104 31.460 1.00 87.31 107 VAL A O 1
ATOM 798 N N . ALA A 1 108 ? -18.653 1.508 29.921 1.00 87.50 108 ALA A N 1
ATOM 799 C CA . ALA A 1 108 ? -19.646 2.385 30.540 1.00 87.50 108 ALA A CA 1
ATOM 800 C C . ALA A 1 108 ? -21.043 1.738 30.598 1.00 87.50 108 ALA A C 1
ATOM 802 O O . ALA A 1 108 ? -21.710 1.822 31.632 1.00 87.50 108 ALA A O 1
ATOM 803 N N . LEU A 1 109 ? -21.466 1.057 29.529 1.00 85.81 109 LEU A N 1
ATOM 804 C CA . LEU A 1 109 ? -22.742 0.341 29.480 1.00 85.81 109 LEU A CA 1
ATOM 805 C C . LEU A 1 109 ? -22.770 -0.844 30.448 1.00 85.81 109 LEU A C 1
ATOM 807 O O . LEU A 1 109 ? -23.735 -0.980 31.200 1.00 85.81 109 LEU A O 1
ATOM 811 N N . ILE A 1 110 ? -21.710 -1.655 30.500 1.00 85.81 110 ILE A N 1
ATOM 812 C CA . ILE A 1 110 ? -21.598 -2.776 31.451 1.00 85.81 110 ILE A CA 1
ATOM 813 C C . ILE A 1 110 ? -21.716 -2.270 32.894 1.00 85.81 110 ILE A C 1
ATOM 815 O O . ILE A 1 110 ? -22.444 -2.854 33.703 1.00 85.81 110 ILE A O 1
ATOM 819 N N . ASN A 1 111 ? -21.072 -1.145 33.207 1.00 85.25 111 ASN A N 1
ATOM 820 C CA . ASN A 1 111 ? -21.138 -0.524 34.528 1.00 85.25 111 ASN A CA 1
ATOM 821 C C . ASN A 1 111 ? -22.543 -0.006 34.877 1.00 85.25 111 ASN A C 1
ATOM 823 O O . ASN A 1 111 ? -22.963 -0.123 36.029 1.00 85.25 111 ASN A O 1
ATOM 827 N N . GLN A 1 112 ? -23.284 0.549 33.914 1.00 83.44 112 GLN A N 1
ATOM 828 C CA . GLN A 1 112 ? -24.660 1.012 34.133 1.00 83.44 112 GLN A CA 1
ATOM 829 C C . GLN A 1 112 ? -25.650 -0.150 34.277 1.00 83.44 112 GLN A C 1
ATOM 831 O O . GLN A 1 112 ? -26.437 -0.161 35.222 1.00 83.44 112 GLN A O 1
ATOM 836 N N . VAL A 1 113 ? -25.568 -1.161 33.408 1.00 80.88 113 VAL A N 1
ATOM 837 C CA . VAL A 1 113 ? -26.407 -2.374 33.476 1.00 80.88 113 VAL A CA 1
ATOM 838 C C . VAL A 1 113 ? -26.122 -3.174 34.751 1.00 80.88 113 VAL A C 1
ATOM 840 O O . VAL A 1 113 ? -27.008 -3.821 35.303 1.00 80.88 113 VAL A O 1
ATOM 843 N N . SER A 1 114 ? -24.901 -3.096 35.281 1.00 72.69 114 SER A N 1
ATOM 844 C CA . SER A 1 114 ? -24.552 -3.705 36.568 1.00 72.69 114 SER A CA 1
ATOM 845 C C . SER A 1 114 ? -25.130 -2.963 37.781 1.00 72.69 114 SER A C 1
ATOM 847 O O . SER A 1 114 ? -25.181 -3.553 38.866 1.00 72.69 114 SER A O 1
ATOM 849 N N . LYS A 1 115 ? -25.561 -1.701 37.626 1.00 66.12 115 LYS A N 1
ATOM 850 C CA . LYS A 1 115 ? -26.133 -0.866 38.696 1.00 66.12 115 LYS A CA 1
ATOM 851 C C . LYS A 1 115 ? -27.660 -0.917 38.783 1.00 66.12 115 LYS A C 1
ATOM 853 O O . LYS A 1 115 ? -28.191 -0.474 39.796 1.00 66.12 115 LYS A O 1
ATOM 858 N N . THR A 1 116 ? -28.375 -1.460 37.798 1.00 50.34 116 THR A N 1
ATOM 859 C CA . THR A 1 116 ? -29.832 -1.646 37.882 1.00 50.34 116 THR A CA 1
ATOM 860 C C . THR A 1 116 ? -30.171 -2.918 38.676 1.00 50.34 116 THR A C 1
ATOM 862 O O . THR A 1 116 ? -29.820 -4.020 38.247 1.00 50.34 116 THR A O 1
ATOM 865 N N . PRO A 1 117 ? -30.854 -2.820 39.836 1.00 49.72 117 PRO A N 1
ATOM 866 C CA . PRO A 1 117 ? -31.405 -3.988 40.512 1.00 49.72 117 PRO A CA 1
ATOM 867 C C . PRO A 1 117 ? -32.459 -4.616 39.601 1.00 49.72 117 PRO A C 1
ATOM 869 O O . PRO A 1 117 ? -33.409 -3.945 39.199 1.00 49.72 117 PRO A O 1
ATOM 872 N N . PHE A 1 118 ? -32.302 -5.895 39.263 1.00 47.81 118 PHE A N 1
ATOM 873 C CA . PHE A 1 118 ? -33.368 -6.636 38.598 1.00 47.81 118 PHE A CA 1
ATOM 874 C C . PHE A 1 118 ? -34.586 -6.657 39.534 1.00 47.81 118 PHE A C 1
ATOM 876 O O . PHE A 1 118 ? -34.451 -7.128 40.669 1.00 47.81 118 PHE A O 1
ATOM 883 N N . PRO A 1 119 ? -35.760 -6.155 39.112 1.00 49.31 119 PRO A N 1
ATOM 884 C CA . PRO A 1 119 ? -36.970 -6.342 39.891 1.00 49.31 119 PRO A CA 1
ATOM 885 C C . PRO A 1 119 ? -37.215 -7.848 39.995 1.00 49.31 119 PRO A C 1
ATOM 887 O O . PRO A 1 119 ? -37.318 -8.545 38.983 1.00 49.31 119 PRO A O 1
ATOM 890 N N . LYS A 1 120 ? -37.238 -8.362 41.232 1.00 46.66 120 LYS A N 1
ATOM 891 C CA . LYS A 1 120 ? -37.667 -9.733 41.511 1.00 46.66 120 LYS A CA 1
ATOM 892 C C . LYS A 1 120 ? -39.054 -9.897 40.901 1.00 46.66 120 LYS A C 1
ATOM 894 O O . LYS A 1 120 ? -39.992 -9.224 41.315 1.00 46.66 120 LYS A O 1
ATOM 899 N N . VAL A 1 121 ? -39.173 -10.788 39.925 1.00 51.47 121 VAL A N 1
ATOM 900 C CA . VAL A 1 121 ? -40.471 -11.255 39.448 1.00 51.47 121 VAL A CA 1
ATOM 901 C C . VAL A 1 121 ? -41.074 -12.080 40.585 1.00 51.47 121 VAL A C 1
ATOM 903 O O . VAL A 1 121 ? -40.738 -13.251 40.761 1.00 51.47 121 VAL A O 1
ATOM 906 N N . GLU A 1 122 ? -41.914 -11.452 41.410 1.00 42.12 122 GLU A N 1
ATOM 907 C CA . GLU A 1 122 ? -42.788 -12.157 42.346 1.00 42.12 122 GLU A CA 1
ATOM 908 C C . GLU A 1 122 ? -43.778 -12.990 41.533 1.00 42.12 122 GLU A C 1
ATOM 910 O O . GLU A 1 122 ? -44.776 -12.502 41.004 1.00 42.12 122 GLU A O 1
ATOM 915 N N . THR A 1 123 ? -43.474 -14.279 41.409 1.00 42.78 123 THR A N 1
ATOM 916 C CA . THR A 1 123 ? -44.432 -15.266 40.920 1.00 42.78 123 THR A CA 1
ATOM 917 C C . THR A 1 123 ? -45.431 -15.518 42.044 1.00 42.78 123 THR A C 1
ATOM 919 O O . THR A 1 123 ? -45.176 -16.296 42.959 1.00 42.78 123 THR A O 1
ATOM 922 N N . ASN A 1 124 ? -46.558 -14.807 42.002 1.00 44.12 124 ASN A N 1
ATOM 923 C CA . ASN A 1 124 ? -47.701 -15.054 42.872 1.00 44.12 124 ASN A CA 1
ATOM 924 C C . ASN A 1 124 ? -48.391 -16.362 42.440 1.00 44.12 124 ASN A C 1
ATOM 926 O O . ASN A 1 124 ? -49.169 -16.381 41.487 1.00 44.12 124 ASN A O 1
ATOM 930 N N . GLY A 1 125 ? -48.065 -17.458 43.125 1.00 39.84 125 GLY A N 1
ATOM 931 C CA . GLY A 1 125 ? -48.717 -18.763 43.013 1.00 39.84 125 GLY A CA 1
ATOM 932 C C . GLY A 1 125 ? -49.162 -19.225 44.400 1.00 39.84 125 GLY A C 1
ATOM 933 O O . GLY A 1 125 ? -48.342 -19.380 45.299 1.00 39.84 125 GLY A O 1
ATOM 934 N N . GLY A 1 126 ? -50.472 -19.373 44.584 1.00 38.03 126 GLY A N 1
ATOM 935 C CA . GLY A 1 126 ? -51.138 -19.460 45.881 1.00 38.03 126 GLY A CA 1
ATOM 936 C C . GLY A 1 126 ? -50.902 -20.720 46.731 1.00 38.03 126 GLY A C 1
ATOM 937 O O . GLY A 1 126 ? -50.765 -21.826 46.229 1.00 38.03 126 GLY A O 1
ATOM 938 N N . ASN A 1 127 ? -51.003 -20.486 48.045 1.00 37.34 127 ASN A N 1
ATOM 939 C CA . ASN A 1 127 ? -51.705 -21.266 49.079 1.00 37.34 127 ASN A CA 1
ATOM 940 C C . ASN A 1 127 ? -51.376 -22.766 49.291 1.00 37.34 127 ASN A C 1
ATOM 942 O O . ASN A 1 127 ? -51.804 -23.629 48.531 1.00 37.34 127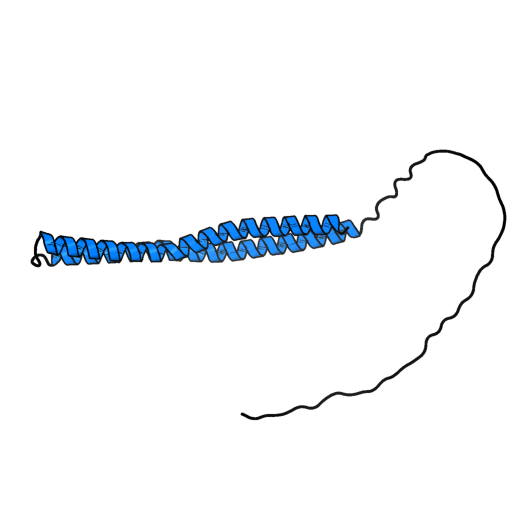 ASN A O 1
ATOM 946 N N . GLY A 1 128 ? -50.805 -23.086 50.464 1.00 34.69 128 GLY A N 1
ATOM 947 C CA . GLY A 1 128 ? -50.777 -24.449 51.013 1.00 34.69 128 GLY A CA 1
ATOM 948 C C . GLY A 1 128 ? -50.073 -24.580 52.375 1.00 34.69 128 GLY A C 1
ATOM 949 O O . GLY A 1 128 ? -48.866 -24.754 52.432 1.00 34.69 128 GLY A O 1
ATOM 950 N N . ARG A 1 129 ? -50.854 -24.481 53.462 1.00 38.22 129 ARG A N 1
ATOM 951 C CA . ARG A 1 129 ? -50.634 -24.925 54.868 1.00 38.22 129 ARG A CA 1
ATOM 952 C C . ARG A 1 129 ? -49.349 -25.722 55.210 1.00 38.22 129 ARG A C 1
ATOM 954 O O . ARG A 1 129 ? -49.168 -26.809 54.684 1.00 38.22 129 ARG A O 1
ATOM 961 N N . SER A 1 130 ? -48.653 -25.343 56.296 1.00 34.72 130 SER A N 1
ATOM 962 C CA . SER A 1 130 ? -48.621 -26.108 57.572 1.00 34.72 130 SER A CA 1
ATOM 963 C C . SER A 1 130 ? -47.793 -25.403 58.670 1.00 34.72 130 SER A C 1
ATOM 965 O O . SER A 1 130 ? -46.840 -24.687 58.384 1.00 34.72 130 SER A O 1
ATOM 967 N N . LYS A 1 131 ? -48.202 -25.590 59.931 1.00 39.62 131 LYS A N 1
ATOM 968 C CA . LYS A 1 131 ? -47.673 -24.999 61.179 1.00 39.62 131 LYS A CA 1
ATOM 969 C C . LYS A 1 131 ? -46.431 -25.729 61.728 1.00 39.62 131 LYS A C 1
ATOM 971 O O . LYS A 1 131 ? -46.377 -26.944 61.602 1.00 39.62 131 LYS A O 1
ATOM 976 N N . ALA A 1 132 ? -45.587 -25.005 62.486 1.00 34.56 132 ALA A N 1
ATOM 977 C CA . ALA A 1 132 ? -45.008 -25.346 63.816 1.00 34.56 132 ALA A CA 1
ATOM 978 C C . ALA A 1 132 ? -43.917 -24.293 64.178 1.00 34.56 132 ALA A C 1
ATOM 980 O O . ALA A 1 132 ? -42.992 -24.109 63.401 1.00 34.56 132 ALA A O 1
ATOM 981 N N . SER A 1 133 ? -44.099 -23.375 65.150 1.00 33.06 133 SER A N 1
ATOM 982 C CA . SER A 1 133 ? -43.637 -23.432 66.572 1.00 33.06 133 SER A CA 1
ATOM 983 C C . SER A 1 133 ? -42.152 -23.838 66.727 1.00 33.06 133 SER A C 1
ATOM 985 O O . SER A 1 133 ? -41.817 -24.917 66.268 1.00 33.06 133 SER A O 1
ATOM 987 N N . HIS A 1 134 ? -41.201 -23.156 67.391 1.00 37.72 134 HIS A N 1
ATOM 988 C CA . HIS A 1 134 ? -41.158 -22.094 68.421 1.00 37.72 134 HIS A CA 1
ATOM 989 C C . HIS A 1 134 ? -39.662 -21.574 68.534 1.00 37.72 134 HIS A C 1
ATOM 991 O O . HIS A 1 134 ? -38.933 -21.795 67.574 1.00 37.72 134 HIS A O 1
ATOM 997 N N . PRO A 1 135 ? -39.160 -20.831 69.560 1.00 41.69 135 PRO A N 1
ATOM 998 C CA . PRO A 1 135 ? -38.688 -19.436 69.435 1.00 41.69 135 PRO A CA 1
ATOM 999 C C . PRO A 1 135 ? -37.178 -19.116 69.683 1.00 41.69 135 PRO A C 1
ATOM 1001 O O . PRO A 1 135 ? -36.439 -19.890 70.270 1.00 41.69 135 PRO A O 1
ATOM 1004 N N . LYS A 1 136 ? -36.801 -17.885 69.272 1.00 41.34 136 LYS A N 1
ATOM 1005 C CA . LYS A 1 136 ? -35.774 -16.910 69.748 1.00 41.34 136 LYS A CA 1
ATOM 1006 C C . LYS A 1 136 ? -34.530 -17.373 70.547 1.00 41.34 136 LYS A C 1
ATOM 1008 O O . LYS A 1 136 ? -34.664 -17.750 71.703 1.00 41.34 136 LYS A O 1
ATOM 1013 N N . HIS A 1 137 ? -33.340 -16.979 70.066 1.00 33.84 137 HIS A N 1
ATOM 1014 C CA . HIS A 1 137 ? -32.340 -16.256 70.878 1.00 33.84 137 HIS A CA 1
ATOM 1015 C C . HIS A 1 137 ? -31.419 -15.376 69.997 1.00 33.84 137 HIS A C 1
ATOM 1017 O O . HIS A 1 137 ? -31.229 -15.641 68.817 1.00 33.84 137 HIS A O 1
ATOM 1023 N N . SER A 1 138 ? -30.915 -14.294 70.581 1.00 30.95 138 SER A N 1
ATOM 1024 C CA . SER A 1 138 ? -30.029 -13.229 70.068 1.00 30.95 138 SER A CA 1
ATOM 1025 C C . SER A 1 138 ? -29.106 -12.872 71.253 1.00 30.95 138 SER A C 1
ATOM 1027 O O . SER A 1 138 ? -29.497 -13.200 72.377 1.00 30.95 138 SER A O 1
ATOM 1029 N N . PRO A 1 139 ? -28.073 -12.018 71.144 1.00 52.44 139 PRO A N 1
ATOM 1030 C CA . PRO A 1 139 ? -26.873 -11.988 70.292 1.00 52.44 139 PRO A CA 1
ATOM 1031 C C . PRO A 1 139 ? -25.567 -11.949 71.149 1.00 52.44 139 PRO A C 1
ATOM 1033 O O . PRO A 1 139 ? -25.623 -11.619 72.328 1.00 52.44 139 PRO A O 1
ATOM 1036 N N . ALA A 1 140 ? -24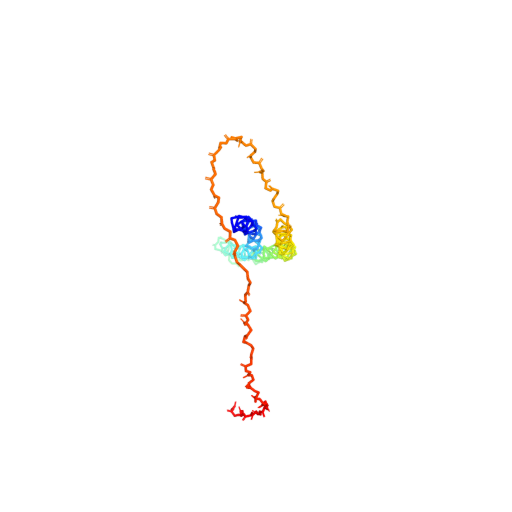.378 -12.183 70.576 1.00 33.97 140 ALA A N 1
ATOM 1037 C CA . ALA A 1 140 ? -23.070 -11.750 71.129 1.00 33.97 140 ALA A CA 1
ATOM 1038 C C . ALA A 1 140 ? -22.021 -11.804 69.989 1.00 33.97 140 ALA A C 1
ATOM 1040 O O . ALA A 1 140 ? -22.019 -12.796 69.269 1.00 33.97 140 ALA A O 1
ATOM 1041 N N . LYS A 1 141 ? -21.343 -10.727 69.551 1.00 37.72 141 LYS A N 1
ATOM 1042 C CA . LYS A 1 141 ? -20.299 -9.856 70.155 1.00 37.72 141 LYS A CA 1
ATOM 1043 C C . LYS A 1 141 ? -18.921 -10.542 70.244 1.00 37.72 141 LYS A C 1
ATOM 1045 O O . LYS A 1 141 ? -18.892 -11.724 70.533 1.00 37.72 141 LYS A O 1
ATOM 1050 N N . GLU A 1 142 ? -17.865 -9.732 70.046 1.00 39.00 142 GLU A N 1
ATOM 1051 C CA . GLU A 1 142 ? -16.402 -10.013 69.947 1.00 39.00 142 GLU A CA 1
ATOM 1052 C C . GLU A 1 142 ? -15.934 -10.018 68.476 1.00 39.00 142 GLU A C 1
ATOM 1054 O O . GLU A 1 142 ? -16.298 -10.899 67.711 1.00 39.00 142 GLU A O 1
ATOM 1059 N N . MET A 1 143 ? -15.287 -8.991 67.904 1.00 38.28 143 MET A N 1
ATOM 1060 C CA . MET A 1 143 ? -14.345 -7.967 68.391 1.00 38.28 143 MET A CA 1
ATOM 1061 C C . MET A 1 143 ? -13.041 -8.565 68.926 1.00 38.28 143 MET A C 1
ATOM 1063 O O . MET A 1 143 ? -12.877 -8.703 70.128 1.00 38.28 143 MET A O 1
ATOM 1067 N N . GLU A 1 144 ? -12.117 -8.847 68.008 1.00 41.50 144 GLU A N 1
ATOM 1068 C CA . GLU A 1 144 ? -10.677 -8.824 68.271 1.00 41.50 144 GLU A CA 1
ATOM 1069 C C . GLU A 1 144 ? -10.020 -7.957 67.186 1.00 41.50 144 GLU A C 1
ATOM 1071 O O . GLU A 1 144 ? -9.836 -8.366 66.041 1.00 41.50 144 GLU A O 1
ATOM 1076 N N . GLU A 1 145 ? -9.769 -6.700 67.550 1.00 40.06 145 GLU A N 1
ATOM 1077 C CA . GLU A 1 145 ? -8.684 -5.891 66.997 1.00 40.06 145 GLU A CA 1
ATOM 1078 C C . GLU A 1 145 ? -7.439 -6.070 67.878 1.00 40.06 145 GLU A C 1
ATOM 1080 O O . GLU A 1 145 ? -7.580 -6.420 69.050 1.00 40.06 145 GLU A O 1
ATOM 1085 N N . GLU A 1 146 ? -6.285 -5.708 67.294 1.00 42.19 146 GLU A N 1
ATOM 1086 C CA . GLU A 1 146 ? -4.957 -5.401 67.875 1.00 42.19 146 GLU A CA 1
ATOM 1087 C C . GLU A 1 146 ? -3.833 -6.433 67.590 1.00 42.19 146 GLU A C 1
ATOM 1089 O O . GLU A 1 146 ? -4.082 -7.634 67.531 1.00 42.19 146 GLU A O 1
ATOM 1094 N N . PRO A 1 147 ? -2.546 -6.014 67.534 1.00 48.44 147 PRO A N 1
ATOM 1095 C CA . PRO A 1 147 ? -2.041 -4.789 66.899 1.00 48.44 147 PRO A CA 1
ATOM 1096 C C . PRO A 1 147 ? -0.657 -4.927 66.202 1.00 48.44 147 PRO A C 1
ATOM 1098 O O . PRO A 1 147 ? 0.114 -5.851 66.434 1.00 48.44 147 PRO A O 1
ATOM 1101 N N . VAL A 1 148 ? -0.350 -3.908 65.387 1.00 40.03 148 VAL A N 1
ATOM 1102 C CA . VAL A 1 148 ? 0.925 -3.160 65.248 1.00 40.03 148 VAL A CA 1
ATOM 1103 C C . VAL A 1 148 ? 2.261 -3.912 65.070 1.00 40.03 148 VAL A C 1
ATOM 1105 O O . VAL A 1 148 ? 2.785 -4.564 65.965 1.00 40.03 148 VAL A O 1
ATOM 1108 N N . GLY A 1 149 ? 2.936 -3.580 63.963 1.00 38.97 149 GLY A N 1
ATOM 1109 C CA . GLY A 1 149 ? 4.390 -3.676 63.815 1.00 38.97 149 GLY A CA 1
ATOM 1110 C C . GLY A 1 149 ? 4.909 -2.650 62.804 1.00 38.97 149 GLY A C 1
ATOM 1111 O O . GLY A 1 149 ? 4.923 -2.907 61.606 1.00 38.97 149 GLY A O 1
ATOM 1112 N N . VAL A 1 150 ? 5.293 -1.469 63.294 1.00 47.72 150 VAL A N 1
ATOM 1113 C CA . VAL A 1 150 ? 5.945 -0.380 62.546 1.00 47.72 150 VAL A CA 1
ATOM 1114 C C . VAL A 1 150 ? 7.462 -0.561 62.609 1.00 47.72 150 VAL A C 1
ATOM 1116 O O . VAL A 1 150 ? 7.990 -0.665 63.706 1.00 47.72 150 VAL A O 1
ATOM 1119 N N . PHE A 1 151 ? 8.152 -0.518 61.470 1.00 42.50 151 PHE A N 1
ATOM 1120 C CA . PHE A 1 151 ? 9.555 -0.093 61.293 1.00 42.50 151 PHE A CA 1
ATOM 1121 C C . PHE A 1 151 ? 9.742 0.005 59.765 1.00 42.50 151 PHE A C 1
ATOM 1123 O O . PHE A 1 151 ? 9.515 -0.974 59.070 1.00 42.50 151 PHE A O 1
ATOM 1130 N N . GLY A 1 152 ? 10.007 1.133 59.116 1.00 41.38 152 GLY A N 1
ATOM 1131 C CA . GLY A 1 152 ? 10.806 2.275 59.522 1.00 41.38 152 GLY A CA 1
ATOM 1132 C C . GLY A 1 152 ? 11.963 2.399 58.525 1.00 41.38 152 GLY A C 1
ATOM 1133 O O . GLY A 1 152 ? 12.904 1.626 58.617 1.00 41.38 152 GLY A O 1
ATOM 1134 N N . ALA A 1 153 ? 11.852 3.386 57.630 1.00 41.09 153 ALA A N 1
ATOM 1135 C CA . ALA A 1 153 ? 12.921 4.073 56.892 1.00 41.09 153 ALA A CA 1
ATOM 1136 C C . ALA A 1 153 ? 13.694 3.340 55.761 1.00 41.09 153 ALA A C 1
ATOM 1138 O O . ALA A 1 153 ? 14.535 2.477 55.992 1.00 41.09 153 ALA A O 1
ATOM 1139 N N . ASP A 1 154 ? 13.465 3.831 54.533 1.00 40.47 154 ASP A N 1
ATOM 1140 C CA . ASP A 1 154 ? 14.441 3.967 53.428 1.00 40.47 154 ASP A CA 1
ATOM 1141 C C . ASP A 1 154 ? 15.655 4.849 53.850 1.00 40.47 154 ASP A C 1
ATOM 1143 O O . ASP A 1 154 ? 15.646 5.360 54.975 1.00 40.47 154 ASP A O 1
ATOM 1147 N N . PRO A 1 155 ? 16.596 5.268 52.968 1.00 59.75 155 PRO A N 1
ATOM 1148 C CA . PRO A 1 155 ? 17.131 4.737 51.691 1.00 59.75 155 PRO A CA 1
ATOM 1149 C C . PRO A 1 155 ? 18.689 4.669 51.714 1.00 59.75 155 PRO A C 1
ATOM 1151 O O . PRO A 1 155 ? 19.295 5.220 52.620 1.00 59.75 155 PRO A O 1
ATOM 1154 N N . GLU A 1 156 ? 19.366 4.101 50.699 1.00 53.06 156 GLU A N 1
ATOM 1155 C CA . GLU A 1 156 ? 20.590 4.702 50.095 1.00 53.06 156 GLU A CA 1
ATOM 1156 C C . GLU A 1 156 ? 21.188 3.887 48.915 1.00 53.06 156 GLU A C 1
ATOM 1158 O O . GLU A 1 156 ? 20.832 2.721 48.734 1.00 53.06 156 GLU A O 1
ATOM 1163 N N . PRO A 1 157 ? 22.046 4.514 48.072 1.00 59.09 157 PRO A N 1
ATOM 1164 C CA . PRO A 1 157 ? 22.279 4.161 46.672 1.00 59.09 157 PRO A CA 1
ATOM 1165 C C . PRO A 1 157 ? 23.722 3.686 46.358 1.00 59.09 157 PRO A C 1
ATOM 1167 O O . PRO A 1 157 ? 24.554 3.497 47.235 1.00 59.09 157 PRO A O 1
ATOM 1170 N N . ALA A 1 158 ? 24.012 3.621 45.051 1.00 45.72 158 ALA A N 1
ATOM 1171 C CA . ALA A 1 158 ? 25.324 3.710 44.392 1.00 45.72 158 ALA A CA 1
ATOM 1172 C C . ALA A 1 158 ? 26.174 2.434 44.210 1.00 45.72 158 ALA A C 1
ATOM 1174 O O . ALA A 1 158 ? 26.806 1.903 45.114 1.00 45.72 158 ALA A O 1
ATOM 1175 N N . SER A 1 159 ? 26.304 2.038 42.944 1.00 49.59 159 SER A N 1
ATOM 1176 C CA . SER A 1 159 ? 27.565 1.733 42.238 1.00 49.59 159 SER A CA 1
ATOM 1177 C C . SER A 1 159 ? 27.178 1.533 40.761 1.00 49.59 159 SER A C 1
ATOM 1179 O O . SER A 1 159 ? 26.212 0.844 40.470 1.00 49.59 159 SER A O 1
ATOM 1181 N N . GLY A 1 160 ? 27.722 2.225 39.762 1.00 45.19 160 GLY A N 1
ATOM 1182 C CA . GLY A 1 160 ? 29.105 2.635 39.582 1.00 45.19 160 GLY A CA 1
ATOM 1183 C C . GLY A 1 160 ? 29.847 1.539 38.813 1.00 45.19 160 GLY A C 1
ATOM 1184 O O . GLY A 1 160 ? 29.896 0.409 39.283 1.00 45.19 160 GLY A O 1
ATOM 1185 N N . VAL A 1 161 ? 30.498 1.931 37.711 1.00 51.53 161 VAL A N 1
ATOM 1186 C CA . VAL A 1 161 ? 31.581 1.221 36.996 1.00 51.53 161 VAL A CA 1
ATOM 1187 C C . VAL A 1 161 ? 31.169 0.250 35.868 1.00 51.53 161 VAL A C 1
ATOM 1189 O O . VAL A 1 161 ? 31.000 -0.949 36.077 1.00 51.53 161 VAL A O 1
ATOM 1192 N N . ASN A 1 162 ? 31.099 0.757 34.632 1.00 44.78 162 ASN A N 1
ATOM 1193 C CA . ASN A 1 162 ? 32.140 0.585 33.595 1.00 44.78 162 ASN A CA 1
ATOM 1194 C C . ASN A 1 162 ? 31.786 1.365 32.323 1.00 44.78 162 ASN A C 1
ATOM 1196 O O . ASN A 1 162 ? 30.600 1.336 31.930 1.00 44.78 162 ASN A O 1
#